Protein AF-A0A0T9UNZ3-F1 (afdb_monomer_lite)

Sequence (142 aa):
MGNIASTLSTGSMKLNVNGTGATGVKVEGGANGTIDAETTLILNGSQTTAGIVDGNSTSIIGTAGVVGLSTLTSLATLTSGNTASDAMGYITRNGGKLIHNGTLNFDQANSTGVLISGGTLENNSGISVNGTAVNIQGKTLK

pLDDT: mean 92.81, std 11.12, range [41.25, 98.75]

Secondary structure (DSSP, 8-state):
-PPP--EEE-TT-EEE--STT-EEEEEETT-EEEE-TT-EEEB-STT-EEEEEESEEE-TTS-EEEE---EEEE--EEEGGGB-TT-EEEEEETT-EEEE-SEEEEEEEEEEEEEEEBSEEEE-S-EEEEEEEEEEE-----

Foldseek 3Di:
DDPAPEEEEQPQAEFAQAAALGEREEWEQRHEYEDDQNYHAAANHAQYEDYEFAQWDADPVGHTDHGHAYEYEYQYAAEQVRHEANYEHYEFEHAYEYEYNHHAYHAHAQYEDYEYHHYYYHYPDDQHYNHHSYHYDYHPDD

Structure (mmCIF, N/CA/C/O backbone):
data_AF-A0A0T9UNZ3-F1
#
_entry.id   AF-A0A0T9UNZ3-F1
#
loop_
_atom_site.group_PDB
_atom_site.id
_atom_site.type_symbol
_atom_site.label_atom_id
_atom_site.label_alt_id
_atom_site.label_comp_id
_atom_site.label_asym_id
_atom_site.label_entity_id
_atom_site.label_seq_id
_atom_site.pdbx_PDB_ins_code
_atom_site.Cartn_x
_atom_site.Cartn_y
_atom_site.Cartn_z
_atom_site.occupancy
_atom_site.B_iso_or_equiv
_atom_site.auth_seq_id
_atom_site.auth_comp_id
_atom_site.auth_asym_id
_atom_site.auth_atom_id
_atom_site.pdbx_PDB_model_num
ATOM 1 N N . MET A 1 1 ? 21.174 5.443 -13.100 1.00 41.84 1 MET A N 1
ATOM 2 C CA . MET A 1 1 ? 19.829 5.825 -12.620 1.00 41.84 1 MET A CA 1
ATOM 3 C C . MET A 1 1 ? 18.832 5.201 -13.583 1.00 41.84 1 MET A C 1
ATOM 5 O O . MET A 1 1 ? 18.935 5.482 -14.767 1.00 41.84 1 MET A O 1
ATOM 9 N N . GLY A 1 2 ? 18.007 4.251 -13.131 1.00 51.88 2 GLY A N 1
ATOM 10 C CA . GLY A 1 2 ? 17.038 3.577 -14.005 1.00 51.88 2 GLY A CA 1
ATOM 11 C C . GLY A 1 2 ? 15.971 4.564 -14.478 1.00 51.88 2 GLY A C 1
ATOM 12 O O . GLY A 1 2 ? 15.533 5.395 -13.686 1.00 51.88 2 GLY A O 1
ATOM 13 N N . ASN A 1 3 ? 15.599 4.511 -15.758 1.00 55.44 3 ASN A N 1
ATOM 14 C CA . ASN A 1 3 ? 14.535 5.352 -16.305 1.00 55.44 3 ASN A CA 1
ATOM 15 C C . ASN A 1 3 ? 13.241 5.111 -15.515 1.00 55.44 3 ASN A C 1
ATOM 17 O O . ASN A 1 3 ? 12.774 3.977 -15.436 1.00 55.44 3 ASN A O 1
ATOM 21 N N . ILE A 1 4 ? 12.683 6.171 -14.927 1.00 62.16 4 ILE A N 1
ATOM 22 C CA . ILE A 1 4 ? 11.363 6.124 -14.292 1.00 62.16 4 ILE A CA 1
ATOM 23 C C . ILE A 1 4 ? 10.349 5.856 -15.403 1.00 62.16 4 ILE A C 1
ATOM 25 O O . ILE A 1 4 ? 10.238 6.657 -16.329 1.00 62.16 4 ILE A O 1
ATOM 29 N N . ALA A 1 5 ? 9.632 4.733 -15.327 1.00 74.69 5 ALA A N 1
ATOM 30 C CA . ALA A 1 5 ? 8.728 4.327 -16.401 1.00 74.69 5 ALA A CA 1
ATOM 31 C C . ALA A 1 5 ? 7.475 5.218 -16.468 1.00 74.69 5 ALA A C 1
ATOM 33 O O . ALA A 1 5 ? 6.987 5.522 -17.554 1.00 74.69 5 ALA A O 1
ATOM 34 N N . SER A 1 6 ? 6.941 5.643 -15.318 1.00 89.44 6 SER A N 1
ATOM 35 C CA . SER A 1 6 ? 5.756 6.508 -15.202 1.00 89.44 6 SER A CA 1
ATOM 36 C C . SER A 1 6 ? 5.659 7.129 -13.805 1.00 89.44 6 SER A C 1
ATOM 38 O O . SER A 1 6 ? 6.232 6.596 -12.849 1.00 89.44 6 SER A O 1
ATOM 40 N N . THR A 1 7 ? 4.921 8.237 -13.681 1.00 94.00 7 THR A N 1
ATOM 41 C CA . THR A 1 7 ? 4.673 8.920 -12.404 1.00 94.00 7 THR A CA 1
ATOM 42 C C . THR A 1 7 ? 3.180 9.077 -12.100 1.00 94.00 7 THR A C 1
ATOM 44 O O . THR A 1 7 ? 2.372 9.286 -13.002 1.00 94.00 7 THR A O 1
ATOM 47 N N . LEU A 1 8 ? 2.820 8.994 -10.817 1.00 94.94 8 LEU A N 1
ATOM 48 C CA . LEU A 1 8 ? 1.493 9.310 -10.278 1.00 94.94 8 LEU A CA 1
ATOM 49 C C . LEU A 1 8 ? 1.635 10.348 -9.157 1.00 94.94 8 LEU A C 1
ATOM 51 O O . LEU A 1 8 ? 2.472 10.186 -8.275 1.00 94.94 8 LEU A O 1
ATOM 55 N N . SER A 1 9 ? 0.780 11.367 -9.155 1.00 96.00 9 SER A N 1
ATOM 56 C CA . SER A 1 9 ? 0.526 12.243 -8.004 1.00 96.00 9 SER A CA 1
ATOM 57 C C . SER A 1 9 ? -0.980 12.417 -7.879 1.00 96.00 9 SER A C 1
ATOM 59 O O . SER A 1 9 ? -1.673 12.580 -8.887 1.00 96.00 9 SER A O 1
ATOM 61 N N . THR A 1 10 ? -1.494 12.299 -6.659 1.00 96.12 10 THR A N 1
ATOM 62 C CA . THR A 1 10 ? -2.935 12.275 -6.410 1.00 96.12 10 THR A CA 1
ATOM 63 C C . THR A 1 10 ? -3.518 13.638 -6.056 1.00 96.12 10 THR A C 1
ATOM 65 O O . THR A 1 10 ? -4.730 13.814 -6.169 1.00 96.12 10 THR A O 1
ATOM 68 N N . GLY A 1 11 ? -2.696 14.611 -5.656 1.00 96.56 11 GLY A N 1
ATOM 69 C CA . GLY A 1 11 ? -3.138 15.945 -5.256 1.00 96.56 11 GLY A CA 1
ATOM 70 C C . GLY A 1 11 ? -4.272 15.882 -4.227 1.00 96.56 11 GLY A C 1
ATOM 71 O O . GLY A 1 11 ? -4.131 15.295 -3.156 1.00 96.56 11 GLY A O 1
ATOM 72 N N . SER A 1 12 ? -5.427 16.443 -4.581 1.00 96.81 12 SER A N 1
ATOM 73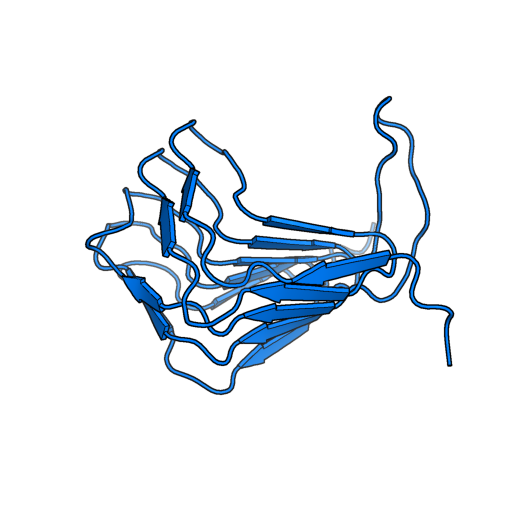 C CA . SER A 1 12 ? -6.630 16.469 -3.733 1.00 96.81 12 SER A CA 1
ATOM 74 C C . SER A 1 12 ? -7.714 15.488 -4.198 1.00 96.81 12 SER A C 1
ATOM 76 O O . SER A 1 12 ? -8.909 15.746 -4.039 1.00 96.81 12 SER A O 1
ATOM 78 N N . MET A 1 13 ? -7.335 14.379 -4.842 1.00 97.50 13 MET A N 1
ATOM 79 C CA . MET A 1 13 ? -8.305 13.379 -5.289 1.00 97.50 13 MET A CA 1
ATOM 80 C C . MET A 1 13 ? -9.093 12.774 -4.118 1.00 97.50 13 MET A C 1
ATOM 82 O O . MET A 1 13 ? -8.570 12.533 -3.030 1.00 97.50 13 MET A O 1
ATOM 86 N N . LYS A 1 14 ? -10.359 12.443 -4.389 1.00 97.06 14 LYS A N 1
ATOM 87 C CA . LYS A 1 14 ? -11.188 11.600 -3.524 1.00 97.06 14 LYS A CA 1
ATOM 88 C C . LYS A 1 14 ? -11.359 10.227 -4.166 1.00 97.06 14 LYS A C 1
ATOM 90 O O . LYS A 1 14 ? -12.019 10.099 -5.196 1.00 97.06 14 LYS A O 1
ATOM 95 N N . LEU A 1 15 ? -10.791 9.205 -3.540 1.00 97.06 15 LEU A N 1
ATOM 96 C CA . LEU A 1 15 ? -10.795 7.825 -4.013 1.00 97.06 15 LEU A CA 1
ATOM 97 C C . LEU A 1 15 ? -11.731 6.987 -3.133 1.00 97.06 15 LEU A C 1
ATOM 99 O O . LEU A 1 15 ? -11.435 6.725 -1.968 1.00 97.06 15 LEU A O 1
ATOM 103 N N . ASN A 1 16 ? -12.871 6.573 -3.695 1.00 97.06 16 ASN A N 1
ATOM 104 C CA . ASN A 1 16 ? -13.834 5.696 -3.022 1.00 97.06 16 ASN A CA 1
ATOM 105 C C . ASN A 1 16 ? -13.558 4.234 -3.408 1.00 97.06 16 ASN A C 1
ATOM 107 O O . ASN A 1 16 ? -13.926 3.785 -4.494 1.00 97.06 16 ASN A O 1
ATOM 111 N N . VAL A 1 17 ? -12.915 3.493 -2.514 1.00 96.62 17 VAL A N 1
ATOM 112 C CA . VAL A 1 17 ? -12.516 2.090 -2.669 1.00 96.62 17 VAL A CA 1
ATOM 113 C C . VAL A 1 17 ? -13.564 1.218 -1.972 1.00 96.62 17 VAL A C 1
ATOM 115 O O . VAL A 1 17 ? -13.375 0.735 -0.862 1.00 96.62 17 VAL A O 1
ATOM 118 N N . ASN A 1 18 ? -14.732 1.084 -2.603 1.00 94.19 18 ASN A N 1
ATOM 119 C CA . ASN A 1 18 ? -15.917 0.486 -1.967 1.00 94.19 18 ASN A CA 1
ATOM 120 C C . ASN A 1 18 ? -16.133 -0.999 -2.305 1.00 94.19 18 ASN A C 1
ATOM 122 O O . ASN A 1 18 ? -16.921 -1.669 -1.645 1.00 94.19 18 ASN A O 1
ATOM 126 N N . GLY A 1 19 ? -15.492 -1.508 -3.358 1.00 95.94 19 GLY A N 1
ATOM 127 C CA . GLY A 1 19 ? -15.628 -2.910 -3.752 1.00 95.94 19 GLY A CA 1
ATOM 128 C C . GLY A 1 19 ? -14.868 -3.835 -2.806 1.00 95.94 19 GLY A C 1
ATOM 129 O O . GLY A 1 19 ? -13.770 -3.499 -2.369 1.00 95.94 19 GLY A O 1
ATOM 130 N N . THR A 1 20 ? -15.412 -5.017 -2.521 1.00 95.62 20 THR A N 1
ATOM 131 C CA . THR A 1 20 ? -14.688 -6.049 -1.766 1.00 95.62 20 THR A CA 1
ATOM 132 C C . THR A 1 20 ? -13.371 -6.393 -2.462 1.00 95.62 20 THR A C 1
ATOM 134 O O . THR A 1 20 ? -13.362 -6.664 -3.663 1.00 95.62 20 THR A O 1
ATOM 137 N N . GLY A 1 21 ? -12.257 -6.365 -1.728 1.00 95.81 21 GLY A N 1
ATOM 138 C CA . GLY A 1 21 ? -10.927 -6.643 -2.285 1.00 95.81 21 GLY A CA 1
ATOM 139 C C . GLY A 1 21 ? -10.375 -5.561 -3.225 1.00 95.81 21 GLY A C 1
ATOM 140 O O . GLY A 1 21 ? -9.348 -5.777 -3.870 1.00 95.81 21 GLY A O 1
ATOM 141 N N . ALA A 1 22 ? -11.040 -4.406 -3.355 1.00 97.88 22 ALA A N 1
ATOM 142 C CA . ALA A 1 22 ? -10.601 -3.354 -4.268 1.00 97.88 22 ALA A CA 1
ATOM 143 C C . ALA A 1 22 ? -9.307 -2.674 -3.792 1.00 97.88 22 ALA A C 1
ATOM 145 O O . ALA A 1 22 ? -9.018 -2.592 -2.599 1.00 97.88 22 ALA A O 1
ATOM 146 N N . THR A 1 23 ? -8.533 -2.156 -4.745 1.00 97.75 23 THR A N 1
ATOM 147 C CA . THR A 1 23 ? -7.299 -1.403 -4.489 1.00 97.75 23 THR A CA 1
ATOM 148 C C . THR A 1 23 ? -7.475 0.045 -4.930 1.00 97.75 23 THR A C 1
ATOM 150 O O . THR A 1 23 ? -7.930 0.282 -6.047 1.00 97.75 23 THR A O 1
ATOM 153 N N . GLY A 1 24 ? -7.103 1.003 -4.078 1.00 97.25 24 GLY A N 1
ATOM 154 C CA . GLY A 1 24 ? -7.165 2.430 -4.406 1.00 97.25 24 GLY A CA 1
ATOM 155 C C . GLY A 1 24 ? -6.087 2.856 -5.400 1.00 97.25 24 GLY A C 1
ATOM 156 O O . GLY A 1 24 ? -6.392 3.356 -6.479 1.00 97.25 24 GLY A O 1
ATOM 157 N N . VAL A 1 25 ? -4.821 2.637 -5.042 1.00 97.75 25 VAL A N 1
ATOM 158 C CA . VAL A 1 25 ? -3.656 3.009 -5.858 1.00 97.75 25 VAL A CA 1
ATOM 159 C C . VAL A 1 25 ? -2.768 1.796 -6.117 1.00 97.75 25 VAL A C 1
ATOM 161 O O . VAL A 1 25 ? -2.516 0.994 -5.222 1.00 97.75 25 VAL A O 1
ATOM 164 N N . LYS A 1 26 ? -2.251 1.669 -7.341 1.00 96.31 26 LYS A N 1
ATOM 165 C CA . LYS A 1 26 ? -1.317 0.608 -7.730 1.00 96.31 26 LYS A CA 1
ATOM 166 C C . LYS A 1 26 ? -0.129 1.222 -8.469 1.00 96.31 26 LYS A C 1
ATOM 168 O O . LYS A 1 26 ? -0.331 1.931 -9.451 1.00 96.31 26 LYS A O 1
ATOM 173 N N . VAL A 1 27 ? 1.090 0.966 -7.999 1.00 97.19 27 VAL A N 1
ATOM 174 C CA . VAL A 1 27 ? 2.339 1.456 -8.605 1.00 97.19 27 VAL A CA 1
ATOM 175 C C . VAL A 1 27 ? 3.223 0.263 -8.940 1.00 97.19 27 VAL A C 1
ATOM 177 O O . VAL A 1 27 ? 3.611 -0.488 -8.045 1.00 97.19 27 VAL A O 1
ATOM 180 N N . GLU A 1 28 ? 3.517 0.073 -10.226 1.00 95.44 28 GLU A N 1
ATOM 181 C CA . GLU A 1 28 ? 4.092 -1.176 -10.735 1.00 95.44 28 GLU A CA 1
ATOM 182 C C . GLU A 1 28 ? 5.239 -0.978 -11.733 1.00 95.44 28 GLU A C 1
ATOM 184 O O . GLU A 1 28 ? 5.330 0.057 -12.393 1.00 95.44 28 GLU A O 1
ATOM 189 N N . GLY A 1 29 ? 6.092 -1.999 -11.876 1.00 93.69 29 GLY A N 1
ATOM 190 C CA . GLY A 1 29 ? 7.044 -2.135 -12.988 1.00 93.69 29 GLY A CA 1
ATOM 191 C C . GLY A 1 29 ? 8.087 -1.025 -13.145 1.00 93.69 29 GLY A C 1
ATOM 192 O O . GLY A 1 29 ? 8.511 -0.759 -14.269 1.00 93.69 29 GLY A O 1
ATOM 193 N N . GLY A 1 30 ? 8.502 -0.367 -12.059 1.00 93.50 30 GLY A N 1
ATOM 194 C CA . GLY A 1 30 ? 9.463 0.744 -12.096 1.00 93.50 30 GLY A CA 1
ATOM 195 C C . GLY A 1 30 ? 8.835 2.141 -12.098 1.00 93.50 30 GLY A C 1
ATOM 196 O O . GLY A 1 30 ? 9.513 3.124 -12.411 1.00 93.50 30 GLY A O 1
ATOM 197 N N . ALA A 1 31 ? 7.542 2.246 -11.789 1.00 95.12 31 ALA A N 1
ATOM 198 C CA . ALA A 1 31 ? 6.849 3.520 -11.636 1.00 95.12 31 ALA A CA 1
ATOM 199 C C . ALA A 1 31 ? 7.085 4.153 -10.253 1.00 95.12 31 ALA A C 1
ATOM 201 O O . ALA A 1 31 ? 7.386 3.469 -9.273 1.00 95.12 31 ALA A O 1
ATOM 202 N N . ASN A 1 32 ? 6.888 5.470 -10.165 1.00 96.75 32 ASN A N 1
ATOM 203 C CA . ASN A 1 32 ? 6.878 6.200 -8.897 1.00 96.75 32 ASN A CA 1
ATOM 204 C C . ASN A 1 32 ? 5.507 6.832 -8.659 1.00 96.75 32 ASN A C 1
ATOM 206 O O . ASN A 1 32 ? 4.996 7.541 -9.521 1.00 96.75 32 ASN A O 1
ATOM 210 N N . GLY A 1 33 ? 4.916 6.608 -7.493 1.00 97.81 33 GLY A N 1
ATOM 211 C CA . GLY A 1 33 ? 3.658 7.231 -7.102 1.00 97.81 33 GLY A CA 1
ATOM 212 C C . GLY A 1 33 ? 3.788 8.016 -5.810 1.00 97.81 33 GLY A C 1
ATOM 213 O O . GLY A 1 33 ? 4.472 7.581 -4.885 1.00 97.81 33 GLY A O 1
ATOM 214 N N . THR A 1 34 ? 3.081 9.136 -5.739 1.00 98.50 34 THR A N 1
ATOM 215 C CA . THR A 1 34 ? 2.860 9.905 -4.518 1.00 98.50 34 THR A CA 1
ATOM 216 C C . THR A 1 34 ? 1.367 9.957 -4.236 1.00 98.50 34 THR A C 1
ATOM 218 O O . THR A 1 34 ? 0.595 10.412 -5.080 1.00 98.50 34 THR A O 1
ATOM 221 N N . ILE A 1 35 ? 0.967 9.492 -3.053 1.00 98.44 35 ILE A N 1
ATOM 222 C CA . ILE A 1 35 ? -0.348 9.791 -2.491 1.00 98.44 35 ILE A CA 1
ATOM 223 C C . ILE A 1 35 ? -0.177 11.025 -1.612 1.00 98.44 35 ILE A C 1
ATOM 225 O O . ILE A 1 35 ? 0.430 10.946 -0.543 1.00 98.44 35 ILE A O 1
ATOM 229 N N . ASP A 1 36 ? -0.662 12.160 -2.098 1.00 98.44 36 ASP A N 1
ATOM 230 C CA . ASP A 1 36 ? -0.544 13.463 -1.450 1.00 98.44 36 ASP A CA 1
ATOM 231 C C . ASP A 1 36 ? -1.383 13.548 -0.161 1.00 98.44 36 ASP A C 1
ATOM 233 O O . ASP A 1 36 ? -2.379 12.841 -0.002 1.00 98.44 36 ASP A O 1
ATOM 237 N N . ALA A 1 37 ? -0.987 14.422 0.772 1.00 97.62 37 ALA A N 1
ATOM 238 C CA . ALA A 1 37 ? -1.634 14.547 2.086 1.00 97.62 37 ALA A CA 1
ATOM 239 C C . ALA A 1 37 ? -3.124 14.927 1.989 1.00 97.62 37 ALA A C 1
ATOM 241 O O . ALA A 1 37 ? -3.937 14.457 2.781 1.00 97.62 37 ALA A O 1
ATOM 242 N N . GLU A 1 38 ? -3.474 15.721 0.973 1.00 97.19 38 GLU A N 1
ATOM 243 C CA . GLU A 1 38 ? -4.840 16.178 0.684 1.00 97.19 38 GLU A CA 1
ATOM 244 C C . GLU A 1 38 ? -5.712 15.102 0.016 1.00 97.19 38 GLU A C 1
ATOM 246 O O . GLU A 1 38 ? -6.904 15.308 -0.225 1.00 97.19 38 GLU A O 1
ATOM 251 N N . T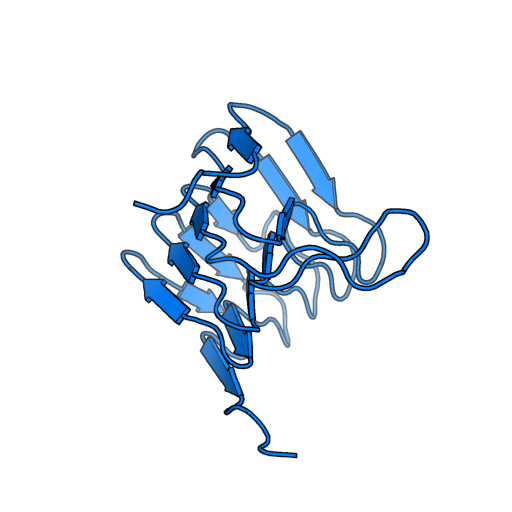HR A 1 39 ? -5.140 13.944 -0.322 1.00 97.56 39 THR A N 1
ATOM 252 C CA . THR A 1 39 ? -5.903 12.854 -0.926 1.00 97.56 39 THR A CA 1
ATOM 253 C C . THR A 1 39 ? -6.765 12.162 0.115 1.00 97.56 39 THR A C 1
ATOM 255 O O . THR A 1 39 ? -6.289 11.662 1.133 1.00 97.56 39 THR A O 1
ATOM 258 N N . THR A 1 40 ? -8.056 12.062 -0.186 1.00 96.38 40 THR A N 1
ATOM 259 C CA . THR A 1 40 ? -9.018 11.341 0.647 1.00 96.38 40 THR A CA 1
ATOM 260 C C . THR A 1 40 ? -9.192 9.924 0.105 1.00 96.38 40 THR A C 1
ATOM 262 O O . THR A 1 40 ? -9.774 9.734 -0.963 1.00 96.38 40 THR A O 1
ATOM 265 N N . LEU A 1 41 ? -8.721 8.923 0.848 1.00 97.38 41 LEU A N 1
ATOM 266 C CA . LEU A 1 41 ? -8.922 7.499 0.561 1.00 97.38 41 LEU A CA 1
ATOM 267 C C . LEU A 1 41 ? -9.995 6.932 1.490 1.00 97.38 41 LEU A C 1
ATOM 269 O O . LEU A 1 41 ? -9.840 6.974 2.708 1.00 97.38 41 LEU A O 1
ATOM 273 N N . ILE A 1 42 ? -11.067 6.395 0.909 1.00 97.06 42 ILE A N 1
ATOM 274 C CA . ILE A 1 42 ? -12.187 5.783 1.631 1.00 97.06 42 ILE A CA 1
ATOM 275 C C . ILE A 1 42 ? -12.219 4.291 1.291 1.00 97.06 42 ILE A C 1
ATOM 277 O O . ILE A 1 42 ? -12.484 3.926 0.152 1.00 97.06 42 ILE A O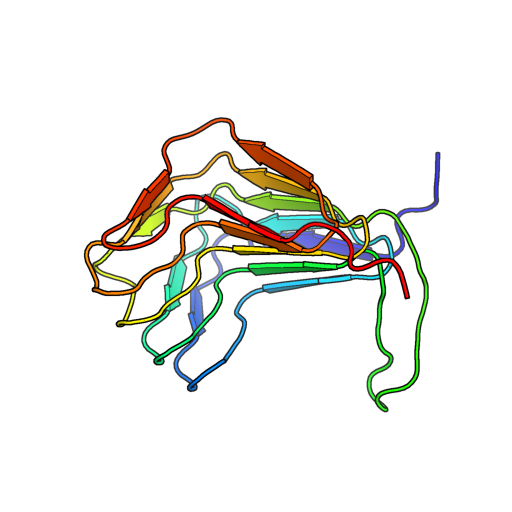 1
ATOM 281 N N . LEU A 1 43 ? -11.939 3.439 2.270 1.00 96.62 43 LEU A N 1
ATOM 282 C CA . LEU A 1 43 ? -11.752 1.988 2.189 1.00 96.62 43 LEU A CA 1
ATOM 283 C C . LEU A 1 43 ? -12.959 1.252 2.802 1.00 96.62 43 LEU A C 1
ATOM 285 O O . LEU A 1 43 ? -12.829 0.498 3.765 1.00 96.62 43 L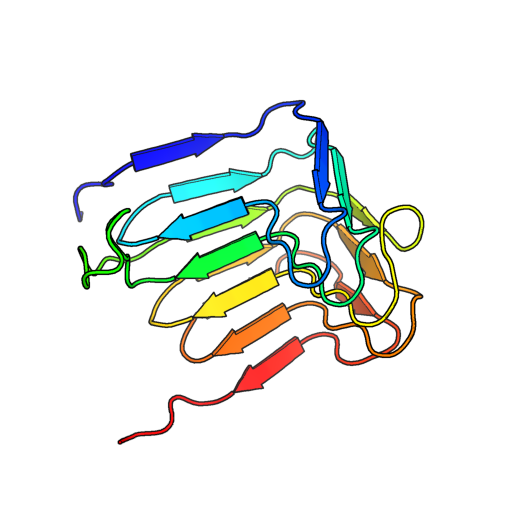EU A O 1
ATOM 289 N N . ASN A 1 44 ? -14.162 1.532 2.292 1.00 92.88 44 ASN A N 1
ATOM 290 C CA . ASN A 1 44 ? -15.417 1.031 2.874 1.00 92.88 44 ASN A CA 1
ATOM 291 C C . ASN A 1 44 ? -15.762 -0.412 2.475 1.00 92.88 44 ASN A C 1
ATOM 293 O O . ASN A 1 44 ? -16.677 -1.003 3.047 1.00 92.88 44 ASN A O 1
ATOM 297 N N . GLY A 1 45 ? -15.091 -0.972 1.468 1.00 91.44 45 GLY A N 1
ATOM 298 C CA . GLY A 1 45 ? -15.252 -2.382 1.121 1.00 91.44 45 GLY A CA 1
ATOM 299 C C . GLY A 1 45 ? -14.500 -3.283 2.103 1.00 91.44 45 GLY A C 1
ATOM 300 O O . GLY A 1 45 ? -13.423 -2.939 2.579 1.00 91.44 45 GLY A O 1
ATOM 301 N N . SER A 1 46 ? -15.022 -4.478 2.379 1.00 91.31 46 SER A N 1
ATOM 302 C CA . SER A 1 46 ? -14.239 -5.495 3.098 1.00 91.31 46 SER A CA 1
ATOM 303 C C . SER A 1 46 ? -12.979 -5.851 2.297 1.00 91.31 46 SER A C 1
ATOM 305 O O . SER A 1 46 ? -13.023 -5.916 1.064 1.00 91.31 46 SER A O 1
ATOM 307 N N . GLN A 1 47 ? -11.858 -6.098 2.982 1.00 94.38 47 GLN A N 1
ATOM 308 C CA . GLN A 1 47 ? -10.587 -6.514 2.363 1.00 94.38 47 GLN A CA 1
ATOM 309 C C . GLN A 1 47 ? -10.007 -5.510 1.349 1.00 94.38 47 GLN A C 1
ATOM 311 O O . GLN A 1 47 ? -9.190 -5.866 0.501 1.00 94.38 47 GLN A O 1
ATOM 316 N N . THR A 1 48 ? -10.422 -4.244 1.391 1.00 97.62 48 THR A N 1
ATOM 317 C CA . THR A 1 48 ? -9.864 -3.215 0.504 1.00 97.62 48 THR A CA 1
ATOM 318 C C . THR A 1 48 ? -8.433 -2.864 0.871 1.00 97.62 48 THR A C 1
ATOM 320 O O . THR A 1 48 ? -8.068 -2.906 2.042 1.00 97.62 48 THR A O 1
ATOM 323 N N . THR A 1 49 ? -7.644 -2.449 -0.119 1.00 98.38 49 THR A N 1
ATOM 324 C CA . THR A 1 49 ? -6.259 -2.000 0.052 1.00 98.38 49 THR A CA 1
ATOM 325 C C . THR A 1 49 ? -6.102 -0.547 -0.390 1.00 98.38 49 THR A C 1
ATOM 327 O O . THR A 1 49 ? -6.493 -0.202 -1.507 1.00 98.38 49 THR A O 1
ATOM 330 N N . ALA A 1 50 ? -5.502 0.319 0.433 1.00 98.06 50 ALA A N 1
ATOM 331 C CA . ALA A 1 50 ? -5.299 1.721 0.046 1.00 98.06 50 ALA A CA 1
ATOM 332 C C . ALA A 1 50 ? -4.286 1.854 -1.099 1.00 98.06 50 ALA A C 1
ATOM 334 O O . ALA A 1 50 ? -4.560 2.527 -2.095 1.00 98.06 50 ALA A O 1
ATOM 335 N N . GLY A 1 51 ? -3.141 1.174 -0.984 1.00 98.31 51 GLY A N 1
ATOM 336 C CA . GLY A 1 51 ? -2.105 1.197 -2.013 1.00 98.31 51 GLY A CA 1
ATOM 337 C C . GLY A 1 51 ? -1.303 -0.097 -2.140 1.00 98.31 51 GLY A C 1
ATOM 338 O O . GLY A 1 51 ? -0.951 -0.723 -1.144 1.00 98.31 51 GLY A O 1
ATOM 339 N N . ILE A 1 52 ? -0.960 -0.472 -3.370 1.00 98.38 52 ILE A N 1
ATOM 340 C CA . ILE A 1 52 ? -0.030 -1.565 -3.674 1.00 98.38 52 ILE A CA 1
ATOM 341 C C . ILE A 1 52 ? 1.178 -0.999 -4.417 1.00 98.38 52 ILE A C 1
ATOM 343 O O . ILE A 1 52 ? 1.022 -0.277 -5.402 1.00 98.38 52 ILE A O 1
ATOM 347 N N . VAL A 1 53 ? 2.376 -1.380 -3.980 1.00 98.19 53 VAL A N 1
ATOM 348 C CA . VAL A 1 53 ? 3.621 -1.174 -4.722 1.00 98.19 53 VAL A CA 1
ATOM 349 C C . VAL A 1 53 ? 4.246 -2.522 -5.076 1.00 98.19 53 VAL A C 1
ATOM 351 O O . VAL A 1 53 ? 4.541 -3.344 -4.205 1.00 98.19 53 VAL A O 1
ATOM 354 N N . ASP A 1 54 ? 4.417 -2.761 -6.374 1.00 96.62 54 ASP A N 1
ATOM 355 C CA . ASP A 1 54 ? 4.906 -4.021 -6.935 1.00 96.62 54 ASP A CA 1
ATOM 356 C C . ASP A 1 54 ? 6.089 -3.745 -7.866 1.00 96.62 54 ASP A C 1
ATOM 358 O O . ASP A 1 54 ? 5.997 -2.923 -8.777 1.00 96.62 54 ASP A O 1
ATOM 362 N N . GLY A 1 55 ? 7.230 -4.398 -7.657 1.00 95.31 55 GLY A N 1
ATOM 363 C CA . GLY A 1 55 ? 8.345 -4.260 -8.598 1.00 95.31 55 GLY A CA 1
ATOM 364 C C . GLY A 1 55 ? 8.063 -4.914 -9.957 1.00 95.31 55 GLY A C 1
ATOM 365 O O . GLY A 1 55 ? 8.639 -4.527 -10.972 1.00 95.31 55 GLY A O 1
ATOM 366 N N . ASN A 1 56 ? 7.125 -5.859 -10.010 1.00 94.56 56 ASN A N 1
ATOM 367 C CA . ASN A 1 56 ? 6.635 -6.446 -11.250 1.00 94.56 56 ASN A CA 1
ATOM 368 C C . ASN A 1 56 ? 5.432 -5.644 -11.764 1.00 94.56 56 ASN A C 1
ATOM 370 O O . ASN A 1 56 ? 4.672 -5.081 -10.981 1.00 94.56 56 ASN A O 1
ATOM 374 N N . SER A 1 57 ? 5.219 -5.625 -13.078 1.00 92.62 57 SER A N 1
ATOM 375 C CA . SER A 1 57 ? 3.972 -5.135 -13.679 1.00 92.62 57 SER A CA 1
ATOM 376 C C . SER A 1 57 ? 3.253 -6.232 -14.446 1.00 92.62 57 SER A C 1
ATOM 378 O O . SER A 1 57 ? 3.831 -7.258 -14.810 1.00 92.62 57 SER A O 1
ATOM 380 N N . THR A 1 58 ? 1.966 -6.007 -14.685 1.00 89.88 58 THR A N 1
ATOM 381 C CA . THR A 1 58 ? 1.136 -6.834 -15.560 1.00 89.88 58 THR A CA 1
ATOM 382 C C . THR A 1 58 ? 0.526 -5.932 -16.626 1.00 89.88 58 THR A C 1
ATOM 384 O O . THR A 1 58 ? 0.080 -4.827 -16.326 1.00 89.88 58 THR A O 1
ATOM 387 N N . SER A 1 59 ? 0.513 -6.383 -17.876 1.00 86.62 59 SER A N 1
ATOM 388 C CA . SER A 1 59 ? -0.195 -5.699 -18.958 1.00 86.62 59 SER A CA 1
ATOM 389 C C . SER A 1 59 ? -1.708 -5.709 -18.717 1.00 86.62 59 SER A C 1
ATOM 391 O O . SER A 1 59 ? -2.224 -6.555 -17.987 1.00 86.62 59 SER A O 1
ATOM 393 N N . ILE A 1 60 ? -2.447 -4.830 -19.397 1.00 85.50 60 ILE A N 1
ATOM 394 C CA . ILE A 1 60 ? -3.915 -4.774 -19.313 1.00 85.50 60 ILE A CA 1
ATOM 395 C C . ILE A 1 60 ? -4.595 -6.083 -19.751 1.00 85.50 60 ILE A C 1
ATOM 397 O O . ILE A 1 60 ? -5.702 -6.382 -19.319 1.00 85.50 60 ILE A O 1
ATOM 401 N N . ILE A 1 61 ? -3.910 -6.894 -20.564 1.00 91.44 61 ILE A N 1
ATOM 402 C CA . ILE A 1 61 ? -4.364 -8.229 -20.987 1.00 91.44 61 ILE A CA 1
ATOM 403 C C . ILE A 1 61 ? -3.885 -9.364 -20.063 1.00 91.44 61 ILE A C 1
ATOM 405 O O . ILE A 1 61 ? -4.026 -10.534 -20.401 1.00 91.44 61 ILE A O 1
ATOM 409 N N . GLY A 1 62 ? -3.284 -9.044 -18.914 1.00 87.31 62 GLY A N 1
ATOM 410 C CA . GLY A 1 62 ? -2.880 -10.034 -17.912 1.00 87.31 62 GLY A CA 1
ATOM 411 C C . GLY A 1 62 ? -1.511 -10.687 -18.136 1.00 87.31 62 GLY A C 1
ATOM 412 O O . GLY A 1 62 ? -1.133 -11.573 -17.375 1.00 87.31 62 GLY A O 1
ATOM 413 N N . THR A 1 63 ? -0.744 -10.274 -19.148 1.00 92.38 63 THR A N 1
ATOM 414 C CA . THR A 1 63 ? 0.606 -10.814 -19.391 1.00 92.38 63 THR A CA 1
ATOM 415 C C . THR A 1 63 ? 1.640 -10.172 -18.472 1.00 92.38 63 THR A C 1
ATOM 417 O O . THR A 1 63 ? 1.516 -8.996 -18.127 1.00 92.38 63 THR A O 1
ATOM 420 N N . ALA A 1 64 ? 2.698 -10.909 -18.120 1.00 91.50 64 ALA A N 1
ATOM 421 C CA . ALA A 1 64 ? 3.833 -10.345 -17.391 1.00 91.50 64 ALA A CA 1
ATOM 422 C C . ALA A 1 64 ? 4.406 -9.126 -18.136 1.00 91.50 64 ALA A C 1
ATOM 424 O O . ALA A 1 64 ? 4.553 -9.148 -19.360 1.00 91.50 64 ALA A O 1
ATOM 425 N N . GLY A 1 65 ? 4.669 -8.057 -17.389 1.00 88.38 65 GLY A N 1
ATOM 426 C CA . GLY A 1 65 ? 5.178 -6.793 -17.904 1.00 88.38 65 GLY A CA 1
ATOM 427 C C . GLY A 1 65 ? 6.634 -6.536 -17.520 1.00 88.38 65 GLY A C 1
ATOM 428 O O . GLY A 1 65 ? 7.421 -7.450 -17.277 1.00 88.38 65 GLY A O 1
ATOM 429 N N . VAL A 1 66 ? 6.980 -5.252 -17.465 1.00 87.31 66 VAL A N 1
ATOM 430 C CA . VAL A 1 66 ? 8.289 -4.754 -17.033 1.00 87.31 66 VAL A CA 1
ATOM 431 C C . VAL A 1 66 ? 8.506 -5.039 -15.545 1.00 87.31 66 VAL A C 1
ATOM 433 O O . VAL A 1 66 ? 7.580 -4.914 -14.738 1.00 87.31 66 VAL A O 1
ATOM 436 N N . VAL A 1 67 ? 9.743 -5.385 -15.190 1.00 91.56 67 VAL A N 1
ATOM 437 C CA . VAL A 1 67 ? 10.222 -5.466 -13.806 1.00 91.56 67 VAL A CA 1
ATOM 438 C C . VAL A 1 67 ? 11.129 -4.269 -13.542 1.00 91.56 67 VAL A C 1
ATOM 440 O O . VAL A 1 67 ? 12.065 -4.016 -14.301 1.00 91.56 67 VAL A O 1
ATOM 443 N N . GLY A 1 68 ? 10.867 -3.538 -12.465 1.00 90.81 68 GLY A N 1
ATOM 444 C CA . GLY A 1 68 ? 11.631 -2.358 -12.083 1.00 90.81 68 GLY A CA 1
ATOM 445 C C . GLY A 1 68 ? 11.392 -1.971 -10.630 1.00 90.81 68 GLY A C 1
ATOM 446 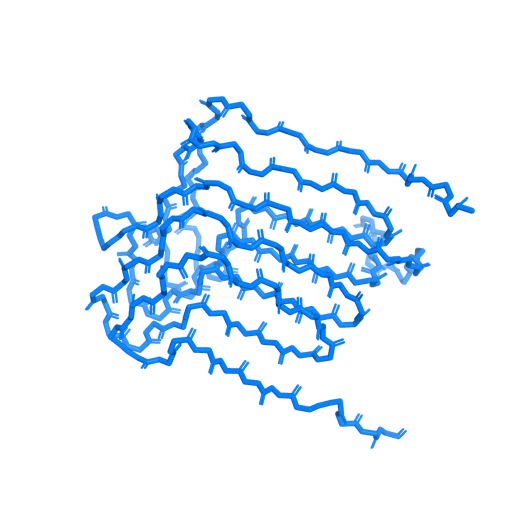O O . GLY A 1 68 ? 10.428 -2.400 -10.006 1.00 90.81 68 GLY A O 1
ATOM 447 N N . LEU A 1 69 ? 12.279 -1.150 -10.070 1.00 92.25 69 LEU A N 1
ATOM 448 C CA . LEU A 1 69 ? 12.102 -0.636 -8.713 1.00 92.25 69 LEU A CA 1
ATOM 449 C C . LEU A 1 69 ? 10.935 0.358 -8.679 1.00 92.25 69 LEU A C 1
ATOM 451 O O . LEU A 1 69 ? 11.097 1.515 -9.060 1.00 92.25 69 LEU A O 1
ATOM 455 N N . SER A 1 70 ? 9.772 -0.100 -8.225 1.00 96.44 70 SER A N 1
ATOM 456 C CA . SER A 1 70 ? 8.603 0.752 -8.008 1.00 96.44 70 SER A CA 1
ATOM 457 C C . SER A 1 70 ? 8.654 1.399 -6.629 1.00 96.44 70 SER A C 1
ATOM 459 O O . SER A 1 70 ? 8.927 0.709 -5.645 1.00 96.44 70 SER A O 1
ATOM 461 N N . THR A 1 71 ? 8.338 2.691 -6.535 1.00 98.19 71 THR A N 1
ATOM 462 C CA . THR A 1 71 ? 8.241 3.398 -5.247 1.00 98.19 71 THR A CA 1
ATOM 463 C C . THR A 1 71 ? 6.872 4.039 -5.077 1.00 98.19 71 THR A C 1
ATOM 465 O O . THR A 1 71 ? 6.407 4.759 -5.955 1.00 98.19 71 THR A O 1
ATOM 468 N N . LEU A 1 72 ? 6.242 3.820 -3.927 1.00 98.62 72 LEU A N 1
ATOM 469 C CA . LEU A 1 72 ? 5.050 4.543 -3.498 1.00 98.62 72 LEU A CA 1
ATOM 470 C C . LEU A 1 72 ? 5.390 5.362 -2.254 1.00 98.62 72 LEU A C 1
ATOM 472 O O . LEU A 1 72 ? 5.704 4.790 -1.215 1.00 98.62 72 LEU A O 1
ATOM 476 N N . THR A 1 73 ? 5.297 6.682 -2.348 1.00 98.69 73 THR A N 1
ATOM 477 C CA . THR A 1 73 ? 5.354 7.588 -1.198 1.00 98.69 73 THR A CA 1
ATOM 478 C C . THR A 1 73 ? 3.933 7.930 -0.784 1.00 98.69 73 THR A C 1
ATOM 480 O O . THR A 1 73 ? 3.167 8.442 -1.595 1.00 98.69 73 THR A O 1
ATOM 483 N N . SER A 1 74 ? 3.559 7.667 0.465 1.00 98.50 74 SER A N 1
ATOM 484 C CA . SER A 1 74 ? 2.235 8.028 0.969 1.00 98.50 74 SER A CA 1
ATOM 485 C C . SER A 1 74 ? 2.311 9.035 2.105 1.00 98.50 74 SER A C 1
ATOM 487 O O . SER A 1 74 ? 2.919 8.770 3.144 1.00 98.50 74 SER A O 1
ATOM 489 N N . LEU A 1 75 ? 1.644 10.167 1.899 1.00 98.38 75 LEU A N 1
ATOM 490 C CA . LEU A 1 75 ? 1.403 11.238 2.864 1.00 98.38 75 LEU A CA 1
ATOM 491 C C . LEU A 1 75 ? -0.043 11.205 3.398 1.00 98.38 75 LEU A C 1
ATOM 493 O O . LEU A 1 75 ? -0.396 12.014 4.251 1.00 98.38 75 LEU A O 1
ATOM 497 N N . ALA A 1 76 ? -0.884 10.291 2.901 1.00 97.00 76 ALA A N 1
ATOM 498 C CA . ALA A 1 76 ? -2.306 10.248 3.228 1.00 97.00 76 ALA A CA 1
ATOM 499 C C . ALA A 1 76 ? -2.587 9.904 4.696 1.00 97.00 76 ALA A C 1
ATOM 501 O O . ALA A 1 76 ? -1.869 9.135 5.339 1.00 97.00 76 ALA A O 1
ATOM 502 N N . THR A 1 77 ? -3.714 10.418 5.188 1.00 96.44 77 THR A N 1
ATOM 503 C CA . THR A 1 77 ? -4.285 10.054 6.488 1.00 96.44 77 THR A CA 1
ATOM 504 C C . THR A 1 77 ? -5.351 8.974 6.300 1.00 96.44 77 THR A C 1
ATOM 506 O O . THR A 1 77 ? -6.438 9.237 5.787 1.00 96.44 77 THR A O 1
ATOM 509 N N . LEU A 1 78 ? -5.039 7.747 6.714 1.00 96.31 78 LEU A N 1
ATOM 510 C CA . LEU A 1 78 ? -5.949 6.605 6.711 1.00 96.31 78 LEU A CA 1
ATOM 511 C C . LEU A 1 78 ? -6.408 6.339 8.149 1.00 96.31 78 LEU A C 1
ATOM 513 O O . LEU A 1 78 ? -5.604 5.952 8.993 1.00 96.31 78 LEU A O 1
ATOM 517 N N . THR A 1 79 ? -7.690 6.552 8.440 1.00 95.31 79 THR A N 1
ATOM 518 C CA . THR A 1 79 ? -8.257 6.404 9.791 1.00 95.31 79 THR A CA 1
ATOM 519 C C . THR A 1 79 ? -9.476 5.487 9.798 1.00 95.31 79 THR A C 1
ATOM 521 O O . THR A 1 79 ? -10.057 5.218 8.748 1.00 95.31 79 THR A O 1
ATOM 524 N N . SER A 1 80 ? -9.903 5.047 10.984 1.00 89.50 80 SER A N 1
ATOM 525 C CA . SER A 1 80 ? -11.090 4.205 11.190 1.00 89.50 80 SER A CA 1
ATOM 526 C C . SER A 1 80 ? -12.387 4.782 10.622 1.00 89.50 80 SER A C 1
ATOM 528 O O . SER A 1 80 ? -13.256 4.018 10.212 1.00 89.50 80 SER A O 1
ATOM 530 N N . GLY A 1 81 ? -12.510 6.111 10.535 1.00 88.75 81 GLY A N 1
ATOM 531 C CA . GLY A 1 81 ? -13.652 6.774 9.892 1.00 88.75 81 GLY A CA 1
ATOM 532 C C . GLY A 1 81 ? -13.742 6.531 8.381 1.00 88.75 81 GLY A C 1
ATOM 533 O O . GLY A 1 81 ? -14.792 6.757 7.787 1.00 88.75 81 GLY A O 1
ATOM 534 N N . ASN A 1 82 ? -12.656 6.048 7.776 1.00 86.88 82 ASN A N 1
ATOM 535 C CA . ASN A 1 82 ? -12.534 5.799 6.348 1.00 86.88 82 ASN A CA 1
ATOM 536 C C . ASN A 1 82 ? -12.299 4.315 6.034 1.00 86.88 82 ASN A C 1
ATOM 538 O O . ASN A 1 82 ? -11.907 4.026 4.909 1.00 86.88 82 ASN A O 1
ATOM 542 N N . THR A 1 83 ? -12.462 3.380 6.978 1.00 91.94 83 THR A N 1
ATOM 543 C CA . THR A 1 83 ? -12.143 1.960 6.749 1.00 91.94 83 THR A CA 1
ATOM 544 C C . THR A 1 83 ? -13.200 0.985 7.245 1.00 91.94 83 THR A C 1
ATOM 546 O O . THR A 1 83 ? -13.875 1.222 8.245 1.00 91.94 83 THR A O 1
ATOM 549 N N . ALA A 1 84 ? -13.318 -0.142 6.542 1.00 93.12 84 ALA A N 1
ATOM 550 C CA . ALA A 1 84 ? -14.088 -1.314 6.950 1.00 93.12 84 ALA A CA 1
ATOM 551 C C . ALA A 1 84 ? -13.206 -2.386 7.625 1.00 93.12 84 ALA A C 1
ATOM 553 O O . ALA A 1 84 ? -11.982 -2.252 7.708 1.00 93.12 84 ALA A O 1
ATOM 554 N N . SER A 1 85 ? -13.834 -3.460 8.118 1.00 92.00 85 SER A N 1
ATOM 555 C CA . SER A 1 85 ? -13.120 -4.623 8.661 1.00 92.00 85 SER A CA 1
ATOM 556 C C . SER A 1 85 ? -12.234 -5.286 7.609 1.00 92.00 85 SER A C 1
ATOM 558 O O . SER A 1 85 ? -12.501 -5.218 6.403 1.00 92.00 85 SER A O 1
ATOM 560 N N . ASP A 1 86 ? -11.172 -5.939 8.083 1.00 94.81 86 ASP A N 1
ATOM 561 C CA . ASP A 1 86 ? -10.227 -6.683 7.241 1.00 94.81 86 ASP A CA 1
ATOM 562 C C . ASP A 1 86 ? -9.503 -5.808 6.193 1.00 94.81 86 ASP A C 1
ATOM 564 O O . ASP A 1 86 ? -8.844 -6.323 5.290 1.00 94.81 86 ASP A O 1
ATOM 568 N N . ALA A 1 87 ? -9.615 -4.477 6.286 1.00 95.75 87 ALA A N 1
ATOM 569 C CA . ALA A 1 87 ? -8.946 -3.555 5.383 1.00 95.75 87 ALA A CA 1
ATOM 570 C C . ALA A 1 87 ? -7.422 -3.606 5.558 1.00 95.75 87 ALA A C 1
ATOM 572 O O . ALA A 1 87 ? -6.886 -3.784 6.659 1.00 95.75 87 ALA A O 1
ATOM 573 N N . MET A 1 88 ? -6.727 -3.392 4.446 1.00 97.50 88 MET A N 1
ATOM 574 C CA . MET A 1 88 ? -5.280 -3.287 4.376 1.00 97.50 88 MET A CA 1
ATOM 575 C C . MET A 1 88 ? -4.883 -1.850 4.042 1.00 97.50 88 MET A C 1
ATOM 577 O O . MET A 1 88 ? -5.423 -1.238 3.120 1.00 97.50 88 MET A O 1
ATOM 581 N N . GLY A 1 89 ? -3.917 -1.290 4.766 1.00 98.06 89 GLY A N 1
ATOM 582 C CA . GLY A 1 89 ? -3.384 0.023 4.417 1.00 98.06 89 GLY A CA 1
ATOM 583 C C . GLY A 1 89 ? -2.588 -0.085 3.128 1.00 98.06 89 GLY A C 1
ATOM 584 O O . GLY A 1 89 ? -2.993 0.423 2.084 1.00 98.06 89 GLY A O 1
ATOM 585 N N . TYR A 1 90 ? -1.479 -0.817 3.183 1.00 98.69 90 TYR A N 1
ATOM 586 C CA . TYR A 1 90 ? -0.605 -0.966 2.030 1.00 98.69 90 TYR A CA 1
ATOM 587 C C . TYR A 1 90 ? -0.063 -2.379 1.851 1.00 98.69 90 TYR A C 1
ATOM 589 O O . TYR A 1 90 ? 0.099 -3.138 2.806 1.00 98.69 90 TYR A O 1
ATOM 597 N N . ILE A 1 91 ? 0.288 -2.704 0.608 1.00 98.44 91 ILE A N 1
ATOM 598 C CA . ILE A 1 91 ? 1.035 -3.911 0.257 1.00 98.44 91 ILE A CA 1
ATOM 599 C C . ILE A 1 91 ? 2.289 -3.496 -0.507 1.00 98.44 91 ILE A C 1
ATOM 601 O O . ILE A 1 91 ? 2.213 -2.750 -1.480 1.00 98.44 91 ILE A O 1
ATOM 605 N N . THR A 1 92 ? 3.443 -4.010 -0.097 1.00 97.88 92 THR A N 1
ATOM 606 C CA . THR A 1 92 ? 4.715 -3.844 -0.807 1.00 97.88 92 THR A CA 1
ATOM 607 C C . THR A 1 92 ? 5.292 -5.210 -1.153 1.00 97.88 92 THR A C 1
ATOM 609 O O . THR A 1 92 ? 5.449 -6.067 -0.277 1.00 97.88 92 THR A O 1
ATOM 612 N N . ARG A 1 93 ? 5.554 -5.464 -2.441 1.00 96.94 93 ARG A N 1
ATOM 613 C CA . ARG A 1 93 ? 5.940 -6.798 -2.924 1.00 96.94 93 ARG A CA 1
ATOM 614 C C . ARG A 1 93 ? 6.881 -6.792 -4.124 1.00 96.94 93 ARG A C 1
ATOM 616 O O . ARG A 1 93 ? 7.023 -5.784 -4.808 1.00 96.94 93 ARG A O 1
ATOM 623 N N . ASN A 1 94 ? 7.524 -7.937 -4.366 1.00 94.31 94 ASN A N 1
ATOM 624 C CA . ASN A 1 94 ? 8.428 -8.190 -5.502 1.00 94.31 94 ASN A CA 1
ATOM 625 C C . ASN A 1 94 ? 9.471 -7.079 -5.749 1.00 94.31 94 ASN A C 1
ATOM 627 O O . ASN A 1 94 ? 9.691 -6.665 -6.881 1.00 94.31 94 ASN A O 1
ATOM 631 N N . GLY A 1 95 ? 10.100 -6.564 -4.695 1.00 93.62 95 GLY A N 1
ATOM 632 C CA . GLY A 1 95 ? 11.086 -5.485 -4.792 1.00 93.62 95 GLY A CA 1
ATOM 633 C C . GLY A 1 95 ? 10.500 -4.071 -4.868 1.00 93.62 95 GLY A C 1
ATOM 634 O O . GLY A 1 95 ? 11.267 -3.121 -4.983 1.00 93.62 95 GLY A O 1
ATOM 635 N N . GLY A 1 96 ? 9.178 -3.907 -4.767 1.00 96.81 96 GLY A N 1
ATOM 636 C CA . GLY A 1 96 ? 8.545 -2.606 -4.559 1.00 96.81 96 GLY A CA 1
ATOM 637 C C . GLY A 1 96 ? 8.964 -1.969 -3.228 1.00 96.81 96 GLY A C 1
ATOM 638 O O . GLY A 1 96 ? 9.301 -2.669 -2.268 1.00 96.81 96 GLY A O 1
ATOM 639 N N . LYS A 1 97 ? 8.948 -0.635 -3.167 1.00 98.12 97 LYS A N 1
ATOM 640 C CA . LYS A 1 97 ? 9.283 0.157 -1.980 1.00 98.12 97 LYS A CA 1
ATOM 641 C C . LYS A 1 97 ? 8.118 1.063 -1.589 1.00 98.12 97 LYS A C 1
ATOM 643 O O . LYS A 1 97 ? 7.683 1.898 -2.374 1.00 98.12 97 LYS A O 1
ATOM 648 N N . LEU A 1 98 ? 7.652 0.940 -0.353 1.00 98.69 98 LEU A N 1
ATOM 649 C CA . LEU A 1 98 ? 6.714 1.877 0.260 1.00 98.69 98 LEU A CA 1
ATOM 650 C C . LEU A 1 98 ? 7.482 2.834 1.173 1.00 98.69 98 LEU A C 1
ATOM 652 O O . LEU A 1 98 ? 8.238 2.376 2.024 1.00 98.69 98 LEU A O 1
ATOM 656 N N . ILE A 1 99 ? 7.262 4.137 1.014 1.00 98.75 99 ILE A N 1
ATOM 657 C CA . ILE A 1 99 ? 7.701 5.191 1.932 1.00 98.75 99 ILE A CA 1
ATOM 658 C C . ILE A 1 99 ? 6.444 5.739 2.613 1.00 98.75 99 ILE A C 1
ATOM 660 O O . ILE A 1 99 ? 5.623 6.401 1.975 1.00 98.75 99 ILE A O 1
ATOM 664 N N . HIS A 1 100 ? 6.258 5.423 3.892 1.00 98.56 100 HIS A N 1
ATOM 665 C CA . HIS A 1 100 ? 5.097 5.845 4.670 1.00 98.56 100 HIS A CA 1
ATOM 666 C C . HIS A 1 100 ? 5.439 7.068 5.523 1.00 98.56 100 HIS A C 1
ATOM 668 O O . HIS A 1 100 ? 6.222 6.970 6.465 1.00 98.56 100 HIS A O 1
ATOM 674 N N . ASN A 1 101 ? 4.837 8.207 5.176 1.00 98.44 101 ASN A N 1
ATOM 675 C CA . ASN A 1 101 ? 4.994 9.493 5.863 1.00 98.44 101 ASN A CA 1
ATOM 676 C C . ASN A 1 101 ? 3.665 10.023 6.440 1.00 98.44 101 ASN A C 1
ATOM 678 O O . ASN A 1 101 ? 3.675 10.973 7.216 1.00 98.44 101 ASN A O 1
ATOM 682 N N . GLY A 1 102 ? 2.528 9.458 6.019 1.00 96.88 102 GLY A N 1
ATOM 683 C CA . GLY A 1 102 ? 1.185 9.845 6.455 1.00 96.88 102 GLY A CA 1
ATOM 684 C C . GLY A 1 102 ? 0.784 9.255 7.810 1.00 96.88 102 GLY A C 1
ATOM 685 O O . GLY A 1 102 ? 1.629 8.895 8.617 1.00 96.88 102 GLY A O 1
ATOM 686 N N . THR A 1 103 ? -0.515 9.130 8.073 1.00 96.81 103 THR A N 1
ATOM 687 C CA . THR A 1 103 ? -1.020 8.457 9.286 1.00 96.81 103 THR A CA 1
ATOM 688 C C . THR A 1 103 ? -1.782 7.203 8.897 1.00 96.81 103 THR A C 1
ATOM 690 O O . THR A 1 103 ? -2.572 7.236 7.953 1.00 96.81 103 THR A O 1
ATOM 693 N N . LEU A 1 104 ? -1.591 6.112 9.637 1.00 97.69 104 LEU A N 1
ATOM 694 C CA . LEU A 1 104 ? -2.406 4.909 9.512 1.00 97.69 104 LEU A CA 1
ATOM 695 C C . LEU A 1 104 ? -2.924 4.512 10.895 1.00 97.69 104 LEU A C 1
ATOM 697 O O . LEU A 1 104 ? -2.160 4.041 11.735 1.00 97.69 104 LEU A O 1
ATOM 701 N N . ASN A 1 105 ? -4.224 4.706 11.123 1.00 97.44 105 ASN A N 1
ATOM 702 C CA . ASN A 1 105 ? -4.905 4.283 12.341 1.00 97.44 105 ASN A CA 1
ATOM 703 C C . ASN A 1 105 ? -6.207 3.523 12.040 1.00 97.44 105 ASN A C 1
ATOM 705 O O . ASN A 1 105 ? -7.230 4.149 11.767 1.00 97.44 105 ASN A O 1
ATOM 709 N N . PHE A 1 106 ? -6.198 2.191 12.090 1.00 96.69 106 PHE A N 1
ATOM 710 C CA . PHE A 1 106 ? -7.393 1.373 11.840 1.00 96.69 106 PHE A CA 1
ATOM 711 C C . PHE A 1 106 ? -7.922 0.723 13.114 1.00 96.69 106 PHE A C 1
ATOM 713 O O . PHE A 1 106 ? -7.372 -0.260 13.582 1.00 96.69 106 PHE A O 1
ATOM 720 N N . ASP A 1 107 ? -9.057 1.190 13.621 1.00 95.88 107 ASP A N 1
ATOM 721 C CA . ASP A 1 107 ? -9.705 0.581 14.795 1.00 95.88 107 ASP A CA 1
ATOM 722 C C . ASP A 1 107 ? -10.568 -0.645 14.435 1.00 95.88 107 ASP A C 1
ATOM 724 O O . ASP A 1 107 ? -10.996 -1.400 15.312 1.00 95.88 107 ASP A O 1
ATOM 728 N N . GLN A 1 108 ? -10.824 -0.861 13.140 1.00 94.88 108 GLN A N 1
ATOM 729 C CA . GLN A 1 108 ? -11.616 -1.989 12.653 1.00 94.88 108 GLN A CA 1
ATOM 730 C C . GLN A 1 108 ? -10.867 -3.311 12.838 1.00 94.88 108 GLN A C 1
ATOM 732 O O . GLN A 1 108 ? -9.661 -3.395 12.585 1.00 94.88 108 GLN A O 1
ATOM 737 N N . ALA A 1 109 ? -11.598 -4.345 13.255 1.00 93.69 109 ALA A N 1
ATOM 738 C CA . ALA A 1 109 ? -11.038 -5.658 13.550 1.00 93.69 109 ALA A CA 1
ATOM 739 C C . ALA A 1 109 ? -10.352 -6.298 12.332 1.00 93.69 109 ALA A C 1
ATOM 741 O O . ALA A 1 109 ? -10.749 -6.077 11.183 1.00 93.69 109 ALA A O 1
ATOM 742 N N . ASN A 1 1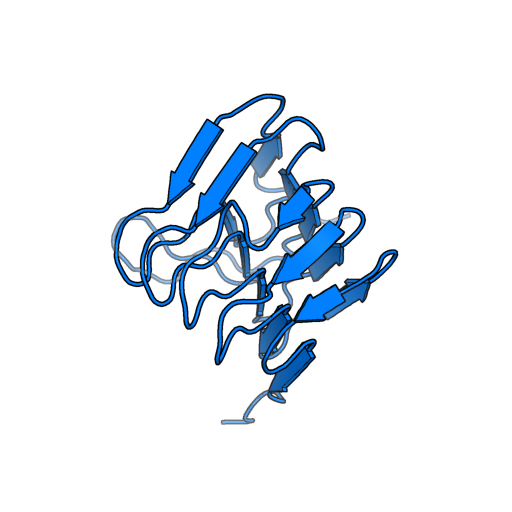10 ? -9.345 -7.129 12.619 1.00 94.94 110 ASN A N 1
ATOM 743 C CA . ASN A 1 110 ? -8.563 -7.909 11.652 1.00 94.94 110 ASN A CA 1
ATOM 744 C C . ASN A 1 110 ? -7.882 -7.068 10.563 1.00 94.94 110 ASN A C 1
ATOM 746 O O . ASN A 1 110 ? -7.508 -7.579 9.507 1.00 94.94 110 ASN A O 1
ATOM 750 N N . SER A 1 111 ? -7.705 -5.773 10.805 1.00 96.12 111 SER A N 1
ATOM 751 C CA . SER A 1 111 ? -7.057 -4.890 9.848 1.00 96.12 111 SER A CA 1
ATOM 752 C C . SER A 1 111 ? -5.548 -5.144 9.789 1.00 96.12 111 SER A C 1
ATOM 754 O O . SER A 1 111 ? -4.913 -5.563 10.762 1.00 96.12 111 SER A O 1
ATOM 756 N N . THR A 1 112 ? -4.952 -4.906 8.620 1.00 97.62 112 THR A N 1
ATOM 757 C CA . THR A 1 112 ? -3.496 -4.959 8.440 1.00 97.62 112 THR A CA 1
ATOM 758 C C . THR A 1 112 ? -2.982 -3.592 8.020 1.00 97.62 112 THR A C 1
ATOM 760 O O . THR A 1 112 ? -3.461 -3.024 7.043 1.00 97.62 112 THR A O 1
ATOM 763 N N . GLY A 1 113 ? -1.986 -3.054 8.722 1.00 98.00 113 GLY A N 1
ATOM 764 C CA . GLY A 1 113 ? -1.399 -1.767 8.347 1.00 98.00 113 GLY A CA 1
ATOM 765 C C . GLY A 1 113 ? -0.614 -1.891 7.043 1.00 98.00 113 GLY A C 1
ATOM 766 O O . GLY A 1 113 ? -1.017 -1.361 6.007 1.00 98.00 113 GLY A O 1
ATOM 767 N N . VAL A 1 114 ? 0.484 -2.647 7.078 1.00 98.44 114 VAL A N 1
ATOM 768 C CA . VAL A 1 114 ? 1.319 -2.920 5.901 1.00 98.44 114 VAL A CA 1
ATOM 769 C C . VAL A 1 114 ? 1.627 -4.408 5.784 1.00 98.44 114 VAL A C 1
ATOM 771 O O . VAL A 1 114 ? 2.148 -5.012 6.719 1.00 98.44 114 VAL A O 1
ATOM 774 N N . LEU A 1 115 ? 1.369 -4.988 4.613 1.00 98.06 115 LEU A N 1
ATOM 775 C CA . LEU A 1 115 ? 1.879 -6.304 4.232 1.00 98.06 115 LEU A CA 1
ATOM 776 C C . LEU A 1 115 ? 3.139 -6.152 3.374 1.00 98.06 115 LEU A C 1
ATOM 778 O O . LEU A 1 115 ? 3.114 -5.535 2.310 1.00 98.06 115 LEU A O 1
ATOM 782 N N . ILE A 1 116 ? 4.228 -6.777 3.808 1.00 97.62 116 ILE A N 1
ATOM 783 C CA . ILE A 1 116 ? 5.495 -6.855 3.085 1.00 97.62 116 ILE A CA 1
ATOM 784 C C . ILE A 1 116 ? 5.653 -8.281 2.564 1.00 97.62 116 ILE A C 1
ATOM 786 O O . ILE A 1 116 ? 5.833 -9.203 3.351 1.00 97.62 116 ILE A O 1
ATOM 790 N N . SER A 1 117 ? 5.606 -8.468 1.245 1.00 95.94 117 SER A N 1
ATOM 791 C CA . SER A 1 117 ? 5.769 -9.775 0.591 1.00 95.94 117 SER A CA 1
ATOM 792 C C . SER A 1 117 ? 6.903 -9.709 -0.434 1.00 95.94 117 SER A C 1
ATOM 794 O O . SER A 1 117 ? 6.704 -9.535 -1.636 1.00 95.94 117 SER A O 1
ATOM 796 N N . GLY A 1 118 ? 8.140 -9.736 0.065 1.00 93.38 118 GLY A N 1
ATOM 797 C CA . GLY A 1 118 ? 9.337 -9.528 -0.759 1.00 93.38 118 GLY A CA 1
ATOM 798 C C . GLY A 1 118 ? 9.534 -8.088 -1.256 1.00 93.38 118 GLY A C 1
ATOM 799 O O . GLY A 1 118 ? 10.253 -7.889 -2.231 1.00 93.38 118 GLY A O 1
ATOM 800 N N . GLY A 1 119 ? 8.882 -7.101 -0.635 1.00 95.56 119 GLY A N 1
ATOM 801 C CA . GLY A 1 119 ? 9.108 -5.668 -0.857 1.00 95.56 119 GLY A CA 1
ATOM 802 C C . GLY A 1 119 ? 9.889 -5.009 0.285 1.00 95.56 119 GLY A C 1
ATOM 803 O O . GLY A 1 119 ? 10.437 -5.684 1.154 1.00 95.56 119 GLY A O 1
ATOM 804 N N . THR A 1 120 ? 9.919 -3.677 0.289 1.00 97.12 120 THR A N 1
ATOM 805 C CA . THR A 1 120 ? 10.521 -2.847 1.346 1.00 97.12 120 THR A CA 1
ATOM 806 C C . THR A 1 120 ? 9.498 -1.851 1.892 1.00 97.12 120 THR A C 1
ATOM 808 O O . THR A 1 120 ? 8.734 -1.266 1.120 1.00 97.12 120 THR A O 1
ATOM 811 N N . LEU A 1 121 ? 9.511 -1.643 3.210 1.00 98.12 121 LEU A N 1
ATOM 812 C CA . LEU A 1 121 ? 8.815 -0.559 3.904 1.00 98.12 121 LEU A CA 1
ATOM 813 C C . LEU A 1 121 ? 9.854 0.363 4.553 1.00 98.12 121 LEU A C 1
ATOM 815 O O . LEU A 1 121 ? 10.664 -0.086 5.358 1.00 98.12 121 LEU A O 1
ATOM 819 N N . GLU A 1 122 ? 9.789 1.647 4.227 1.00 98.44 122 GLU A N 1
ATOM 820 C CA . GLU A 1 122 ? 10.427 2.740 4.953 1.00 98.44 122 GLU A CA 1
ATOM 821 C C . GLU A 1 122 ? 9.326 3.487 5.712 1.00 98.44 122 GLU A C 1
ATOM 823 O O . GLU A 1 122 ? 8.454 4.101 5.097 1.00 98.44 122 GLU A O 1
ATOM 828 N N . ASN A 1 123 ? 9.315 3.363 7.038 1.00 97.94 123 ASN A N 1
ATOM 829 C CA . ASN A 1 123 ? 8.252 3.897 7.882 1.00 97.94 123 ASN A CA 1
ATOM 830 C C . ASN A 1 123 ? 8.745 5.098 8.693 1.00 97.94 123 ASN A C 1
ATOM 832 O O . ASN A 1 123 ? 9.560 4.928 9.597 1.00 97.94 123 ASN A O 1
ATOM 836 N N . ASN A 1 124 ? 8.206 6.279 8.399 1.00 98.06 124 ASN A N 1
ATOM 837 C CA . ASN A 1 124 ? 8.589 7.543 9.029 1.00 98.06 124 ASN A CA 1
ATOM 838 C C . ASN A 1 124 ? 7.499 8.094 9.969 1.00 98.06 124 ASN A C 1
ATOM 840 O O . ASN A 1 124 ? 7.655 9.181 10.524 1.00 98.06 124 ASN A O 1
ATOM 844 N N . SER A 1 125 ? 6.396 7.363 10.154 1.00 96.12 125 SER A N 1
ATOM 845 C CA . SER A 1 125 ? 5.232 7.794 10.934 1.00 96.12 125 SER A CA 1
ATOM 846 C C . SER A 1 125 ? 4.522 6.625 11.638 1.00 96.12 125 SER A C 1
ATOM 848 O O . SER A 1 125 ? 4.961 5.474 11.585 1.00 96.12 125 SER A O 1
ATOM 850 N N . GLY A 1 126 ? 3.463 6.922 12.398 1.00 93.50 126 GLY A N 1
ATOM 851 C CA . GLY A 1 126 ? 2.754 5.936 13.216 1.00 93.50 126 GLY A CA 1
ATOM 852 C C . GLY A 1 126 ? 1.819 5.029 12.412 1.00 93.50 126 GLY A C 1
ATOM 853 O O . GLY A 1 126 ? 0.974 5.514 11.660 1.00 93.50 126 GLY A O 1
ATOM 854 N N . ILE A 1 127 ? 1.926 3.718 12.650 1.00 98.00 127 ILE A N 1
ATOM 855 C CA . ILE A 1 127 ? 0.981 2.695 12.185 1.00 98.00 127 ILE A CA 1
ATOM 856 C C . ILE A 1 127 ? 0.348 2.046 13.419 1.00 98.00 127 ILE A C 1
ATOM 858 O O . ILE A 1 127 ? 1.024 1.345 14.172 1.00 98.00 127 ILE A O 1
ATOM 862 N N . SER A 1 128 ? -0.947 2.273 13.614 1.00 97.50 128 SER A N 1
ATOM 863 C CA . SER A 1 128 ? -1.761 1.690 14.683 1.00 97.50 128 SER A CA 1
ATOM 864 C C . SER A 1 128 ? -2.938 0.953 14.058 1.00 97.50 128 SER A C 1
ATOM 866 O O . SER A 1 128 ? -3.629 1.503 13.206 1.00 97.50 128 SER A O 1
ATOM 868 N N . VAL A 1 129 ? -3.163 -0.306 14.427 1.00 97.44 129 VAL A N 1
ATOM 869 C CA . VAL A 1 129 ? -4.293 -1.081 13.899 1.00 97.44 129 VAL A CA 1
ATOM 870 C C . VAL A 1 129 ? -4.849 -2.049 14.942 1.00 97.44 129 VAL A C 1
ATOM 872 O O . VAL A 1 129 ? -4.104 -2.573 15.770 1.00 97.44 129 VAL A O 1
ATOM 875 N N . ASN A 1 130 ? -6.140 -2.357 14.850 1.00 96.50 130 ASN A N 1
ATOM 876 C CA . ASN A 1 130 ? -6.812 -3.434 15.571 1.00 96.50 130 ASN A CA 1
ATOM 877 C C . ASN A 1 130 ? -6.656 -4.754 14.795 1.00 96.50 130 ASN A C 1
ATOM 879 O O . ASN A 1 130 ? -7.589 -5.290 14.191 1.00 96.50 130 ASN A O 1
ATOM 883 N N . GLY A 1 131 ? -5.414 -5.231 14.754 1.00 96.31 131 GLY A N 1
ATOM 884 C CA . GLY A 1 131 ? -4.995 -6.393 13.982 1.00 96.31 131 GLY A CA 1
ATOM 885 C C . GLY A 1 131 ? -3.475 -6.454 13.873 1.00 96.31 131 GLY A C 1
ATOM 886 O O . GLY A 1 131 ? -2.771 -6.361 14.877 1.00 96.31 131 GLY A O 1
ATOM 887 N N . THR A 1 132 ? -2.948 -6.600 12.657 1.00 97.75 132 THR A N 1
ATOM 888 C CA . THR A 1 132 ? -1.497 -6.708 12.428 1.00 97.75 132 THR A CA 1
ATOM 889 C C . THR A 1 132 ? -0.931 -5.415 11.847 1.00 97.75 132 THR A C 1
ATOM 891 O O . THR A 1 132 ? -1.138 -5.117 10.674 1.00 97.75 132 THR A O 1
ATOM 894 N N . ALA A 1 133 ? -0.181 -4.642 12.638 1.00 97.50 133 ALA A N 1
ATOM 895 C CA . ALA A 1 133 ? 0.377 -3.363 12.177 1.00 97.50 133 ALA A CA 1
ATOM 896 C C . ALA A 1 133 ? 1.299 -3.537 10.962 1.00 97.50 133 ALA A C 1
ATOM 898 O O . ALA A 1 133 ? 1.098 -2.899 9.929 1.00 97.50 133 ALA A O 1
ATOM 899 N N . VAL A 1 134 ? 2.264 -4.451 11.054 1.00 97.81 134 VAL A N 1
ATOM 900 C CA . VAL A 1 134 ? 3.145 -4.810 9.941 1.00 97.81 134 VAL A CA 1
ATOM 901 C C . VAL A 1 134 ? 3.245 -6.328 9.865 1.00 97.81 134 VAL A C 1
ATOM 903 O O . VAL A 1 134 ? 3.674 -6.975 10.817 1.00 97.81 134 VAL A O 1
ATOM 906 N N . ASN A 1 135 ? 2.842 -6.894 8.730 1.00 97.50 135 ASN A N 1
ATOM 907 C CA . ASN A 1 135 ? 2.952 -8.318 8.433 1.00 97.50 135 ASN A CA 1
ATOM 908 C C . ASN A 1 135 ? 4.087 -8.528 7.428 1.00 97.50 135 ASN A C 1
ATOM 910 O O . ASN A 1 135 ? 4.029 -8.000 6.318 1.00 97.50 135 ASN A O 1
ATOM 914 N N . ILE A 1 136 ? 5.117 -9.285 7.805 1.00 95.56 136 ILE A N 1
ATOM 915 C CA . ILE A 1 136 ? 6.267 -9.557 6.940 1.00 95.56 136 ILE A CA 1
ATOM 916 C C . ILE A 1 136 ? 6.244 -11.021 6.526 1.00 95.56 136 ILE A C 1
ATOM 918 O O . ILE A 1 136 ? 6.463 -11.923 7.331 1.00 95.56 136 ILE A O 1
ATOM 922 N N . GLN A 1 137 ? 6.031 -11.239 5.236 1.00 91.88 137 GLN A N 1
ATOM 923 C CA . GLN A 1 137 ? 6.130 -12.531 4.586 1.00 91.88 137 GLN A CA 1
ATOM 924 C C . GLN A 1 137 ? 7.442 -12.564 3.804 1.00 91.88 137 GLN A C 1
ATOM 926 O O . GLN A 1 137 ? 7.653 -11.806 2.852 1.00 91.88 137 GLN A O 1
ATOM 931 N N . GLY A 1 138 ? 8.357 -13.430 4.241 1.00 71.25 138 GLY A N 1
ATOM 932 C CA . GLY A 1 138 ? 9.605 -13.664 3.522 1.00 71.25 138 GLY A CA 1
ATOM 933 C C . GLY A 1 138 ? 9.337 -14.120 2.086 1.00 71.25 138 GLY A C 1
ATOM 934 O O . GLY A 1 138 ? 8.293 -14.696 1.782 1.00 71.25 138 GLY A O 1
ATOM 935 N N . LYS A 1 139 ? 10.300 -13.891 1.188 1.00 60.94 139 LYS A N 1
ATOM 936 C CA . LYS A 1 139 ? 10.263 -14.485 -0.151 1.00 60.94 139 LYS A CA 1
ATOM 937 C C . LYS A 1 139 ? 10.266 -16.006 0.014 1.00 60.94 139 LYS A C 1
ATOM 939 O O . LYS A 1 139 ? 11.275 -16.563 0.439 1.00 60.94 139 LYS A O 1
ATOM 944 N N . THR A 1 140 ? 9.169 -16.685 -0.322 1.00 49.41 140 THR A N 1
ATOM 945 C CA . THR A 1 140 ? 9.214 -18.138 -0.502 1.00 49.41 140 THR A CA 1
ATOM 946 C C . THR A 1 140 ? 10.128 -18.391 -1.695 1.00 49.41 140 THR A C 1
ATOM 948 O O . THR A 1 140 ? 9.767 -18.091 -2.833 1.00 49.41 140 THR A O 1
ATOM 951 N N . LEU A 1 141 ? 11.355 -18.843 -1.430 1.00 44.34 141 LEU A N 1
ATOM 952 C CA . LEU A 1 141 ? 12.237 -19.375 -2.462 1.00 44.34 141 LEU A CA 1
ATOM 953 C C . LEU A 1 141 ? 11.500 -20.584 -3.056 1.00 44.34 141 LEU A C 1
ATOM 955 O O . LEU A 1 141 ? 11.327 -21.588 -2.369 1.00 44.34 141 LEU A O 1
ATOM 959 N N . LYS A 1 142 ? 10.965 -20.432 -4.268 1.00 41.25 142 LYS A N 1
ATOM 960 C CA . LYS A 1 142 ? 10.600 -21.570 -5.112 1.00 41.25 142 LYS A CA 1
ATOM 961 C C . LYS A 1 142 ? 11.838 -22.017 -5.867 1.00 41.25 142 LYS A C 1
ATOM 963 O O . LYS A 1 142 ? 12.576 -21.111 -6.319 1.00 41.25 142 LYS A O 1
#

Organism: Yersinia aldovae (NCBI:txid29483)

Radius of gyration: 14.18 Å; chains: 1; bounding box: 36×38×37 Å